Protein AF-A0A838WGB1-F1 (afdb_monomer_lite)

Radius of gyration: 19.5 Å; chains: 1; bounding box: 33×34×58 Å

Sequence (55 aa):
RQGVRGKYAERYASGTNVVRLDPDVAEVFPDSEAVNRALRALVGIIKERSQASAA

Secondary structure (DSSP, 8-state):
----TTTTHHHHHT----PPPPHHHHHH-SSHHHHHHHHHHHHHHHHHHHHHT--

Structure (mmCIF, N/CA/C/O backbone):
data_AF-A0A838WGB1-F1
#
_entry.id   AF-A0A838WGB1-F1
#
loop_
_atom_site.group_PDB
_atom_site.id
_atom_site.type_symbol
_atom_site.label_atom_id
_atom_site.label_alt_id
_atom_site.label_comp_id
_atom_site.label_asym_id
_atom_site.label_entity_id
_atom_site.label_seq_id
_atom_site.pdbx_PDB_ins_code
_atom_site.Cartn_x
_atom_site.Cartn_y
_atom_site.Cartn_z
_atom_site.occupancy
_atom_site.B_iso_or_equiv
_atom_site.auth_seq_id
_atom_site.auth_comp_id
_atom_site.auth_asym_id
_atom_site.auth_atom_id
_atom_site.pdbx_PDB_model_num
ATOM 1 N N . ARG A 1 1 ? 19.771 -22.276 -31.961 1.00 56.19 1 ARG A N 1
ATOM 2 C CA . ARG A 1 1 ? 19.480 -21.729 -30.610 1.00 56.19 1 ARG A CA 1
ATOM 3 C C . ARG A 1 1 ? 18.573 -22.726 -29.891 1.00 56.19 1 AR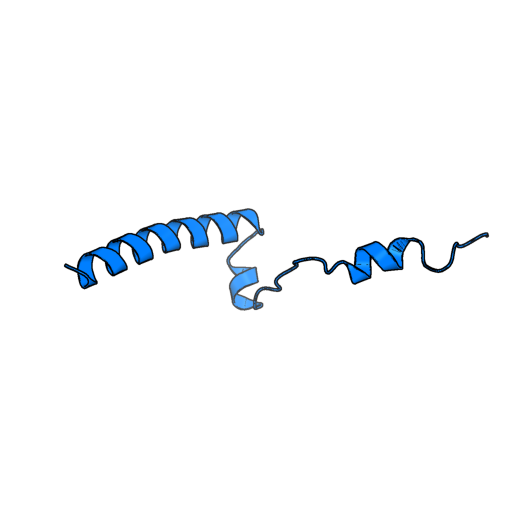G A C 1
ATOM 5 O O . ARG A 1 1 ? 17.490 -22.972 -30.396 1.00 56.19 1 ARG A O 1
ATOM 12 N N . GLN A 1 2 ? 19.024 -23.349 -28.799 1.00 74.00 2 GLN A N 1
ATOM 13 C CA . GLN A 1 2 ? 18.238 -24.331 -28.034 1.00 74.00 2 GLN A CA 1
ATOM 14 C C . GLN A 1 2 ? 17.497 -23.611 -26.900 1.00 74.00 2 GLN A C 1
ATOM 16 O O . GLN A 1 2 ? 18.086 -23.282 -25.874 1.00 74.00 2 GLN A O 1
ATOM 21 N N . GLY A 1 3 ? 16.223 -23.290 -27.115 1.00 80.62 3 GLY A N 1
ATOM 22 C CA . GLY A 1 3 ? 15.341 -22.812 -26.051 1.00 80.62 3 GLY A CA 1
ATOM 23 C C . GLY A 1 3 ? 14.689 -24.002 -25.353 1.00 80.62 3 GLY A C 1
ATOM 24 O O . GLY A 1 3 ? 14.097 -24.845 -26.020 1.00 80.62 3 GLY A O 1
ATOM 25 N N . VAL A 1 4 ? 14.787 -24.082 -24.025 1.00 84.25 4 VAL A N 1
ATOM 26 C CA . VAL A 1 4 ? 14.095 -25.114 -23.238 1.00 84.25 4 VAL A CA 1
ATOM 27 C C . VAL A 1 4 ? 12.669 -24.640 -22.962 1.00 84.25 4 VAL A C 1
ATOM 29 O O . VAL A 1 4 ? 12.460 -23.667 -22.231 1.00 84.25 4 VAL A O 1
ATOM 32 N N . ARG A 1 5 ? 11.683 -25.315 -23.563 1.00 84.00 5 ARG A N 1
ATOM 33 C CA . ARG A 1 5 ? 10.259 -25.039 -23.333 1.00 84.00 5 ARG A CA 1
ATOM 34 C C . ARG A 1 5 ? 9.943 -25.241 -21.849 1.00 84.00 5 ARG A C 1
ATOM 36 O O . ARG A 1 5 ? 10.249 -26.284 -21.290 1.00 84.00 5 ARG A O 1
ATOM 43 N N . GLY A 1 6 ? 9.342 -24.234 -21.216 1.00 82.94 6 GLY A N 1
ATOM 44 C CA . GLY A 1 6 ? 8.887 -24.329 -19.825 1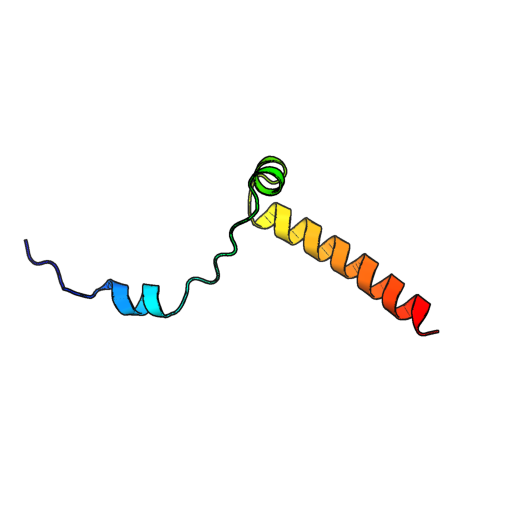.00 82.94 6 GLY A CA 1
ATOM 45 C C . GLY A 1 6 ? 9.923 -24.008 -18.740 1.00 82.94 6 GLY A C 1
ATOM 46 O O . GLY A 1 6 ? 9.579 -24.093 -17.569 1.00 82.94 6 GLY A O 1
ATOM 47 N N . LYS A 1 7 ? 11.140 -23.549 -19.079 1.00 82.12 7 LYS A N 1
ATOM 48 C CA . LYS A 1 7 ? 12.226 -23.235 -18.112 1.00 82.12 7 LYS A CA 1
ATOM 49 C C . LYS A 1 7 ? 11.832 -22.317 -16.930 1.00 82.12 7 LYS A C 1
ATOM 51 O O . LYS A 1 7 ? 12.505 -22.304 -15.900 1.00 82.12 7 LYS A O 1
ATOM 56 N N . TYR A 1 8 ? 10.770 -21.525 -17.079 1.00 80.12 8 TYR A N 1
ATOM 57 C CA . TYR A 1 8 ? 10.270 -20.593 -16.060 1.00 80.12 8 TYR A CA 1
ATOM 58 C C . TYR A 1 8 ? 8.785 -20.803 -15.726 1.00 80.12 8 TYR A C 1
ATOM 60 O O . TYR A 1 8 ? 8.228 -20.024 -14.959 1.00 80.12 8 TYR A O 1
ATOM 68 N N . ALA A 1 9 ? 8.146 -21.838 -16.286 1.00 79.00 9 ALA A N 1
ATOM 69 C CA . ALA A 1 9 ? 6.710 -22.069 -16.129 1.00 79.00 9 ALA A CA 1
ATOM 70 C C . ALA A 1 9 ? 6.333 -22.335 -14.665 1.00 79.00 9 ALA A C 1
ATOM 72 O O . ALA A 1 9 ? 5.363 -21.769 -14.178 1.00 79.00 9 ALA A O 1
ATOM 73 N N . GLU A 1 10 ? 7.149 -23.101 -13.938 1.00 71.69 10 GLU A N 1
ATOM 74 C CA . GLU A 1 10 ? 6.930 -23.390 -12.514 1.00 71.69 10 GLU A CA 1
ATOM 75 C C . GLU A 1 10 ? 7.052 -22.140 -11.629 1.00 71.69 10 GLU A C 1
ATOM 77 O O . GLU A 1 10 ? 6.222 -21.932 -10.753 1.00 71.69 10 GLU A O 1
ATOM 82 N N . ARG A 1 11 ? 8.026 -21.256 -11.901 1.00 70.50 11 ARG A N 1
ATOM 83 C CA . ARG A 1 11 ? 8.191 -19.972 -11.181 1.00 70.50 11 ARG A CA 1
ATOM 84 C C . ARG A 1 11 ? 7.070 -18.974 -11.454 1.00 70.50 11 ARG A C 1
ATOM 86 O O . ARG A 1 11 ? 6.798 -18.107 -10.632 1.00 70.50 11 ARG A O 1
ATOM 93 N N . TYR A 1 12 ? 6.459 -19.061 -12.629 1.00 66.56 12 TYR A N 1
ATOM 94 C CA . TYR A 1 12 ? 5.281 -18.271 -12.954 1.00 66.56 12 TYR A CA 1
ATOM 95 C C . TYR A 1 12 ? 4.032 -18.852 -12.271 1.00 66.56 12 TYR A C 1
ATOM 97 O O . TYR A 1 12 ? 3.257 -18.114 -11.667 1.00 66.56 12 TYR A O 1
ATOM 105 N N . ALA A 1 13 ? 3.881 -20.182 -12.299 1.00 67.19 13 ALA A N 1
ATOM 106 C CA . ALA A 1 13 ? 2.763 -20.906 -11.695 1.00 67.19 13 ALA A CA 1
ATOM 107 C C . ALA A 1 13 ? 2.758 -20.860 -10.161 1.00 67.19 13 ALA A C 1
ATOM 109 O O . ALA A 1 13 ? 1.687 -20.912 -9.564 1.00 67.19 13 ALA A O 1
ATOM 110 N N . SER A 1 14 ? 3.920 -20.699 -9.518 1.00 67.69 14 SER A N 1
ATOM 111 C CA . SER A 1 14 ? 4.014 -20.520 -8.064 1.00 67.69 14 SER A CA 1
ATOM 112 C C . SER A 1 14 ? 3.365 -19.227 -7.561 1.00 67.69 14 SER A C 1
ATOM 114 O O . SER A 1 14 ? 3.306 -19.032 -6.353 1.00 67.69 14 SER A O 1
ATOM 116 N N . GLY A 1 15 ? 2.886 -18.360 -8.465 1.00 57.12 15 GLY A N 1
ATOM 117 C CA . GLY A 1 15 ? 2.229 -17.107 -8.130 1.00 57.12 15 GLY A CA 1
ATOM 118 C C . GLY A 1 15 ? 3.236 -16.136 -7.535 1.00 57.12 15 GLY A C 1
ATOM 119 O O . GLY A 1 15 ? 3.663 -16.258 -6.391 1.00 57.12 15 GLY A O 1
ATOM 120 N N . THR A 1 16 ? 3.653 -15.135 -8.303 1.00 60.44 16 THR A N 1
ATOM 121 C CA . THR A 1 16 ? 4.364 -14.027 -7.664 1.00 60.44 16 THR A CA 1
ATOM 122 C C . THR A 1 16 ? 3.324 -13.272 -6.840 1.00 60.44 16 THR A C 1
ATOM 124 O O . THR A 1 16 ? 2.327 -12.823 -7.400 1.00 60.44 16 THR A O 1
ATOM 127 N N . ASN A 1 17 ? 3.518 -13.168 -5.523 1.00 69.50 17 ASN A N 1
ATOM 128 C CA . ASN A 1 17 ? 2.632 -12.435 -4.610 1.00 69.50 17 ASN A CA 1
ATOM 129 C C . ASN A 1 17 ? 2.770 -10.910 -4.823 1.00 69.50 17 ASN A C 1
ATOM 131 O O . ASN A 1 17 ? 3.120 -10.167 -3.908 1.00 69.50 17 ASN A O 1
ATOM 135 N N . VAL A 1 18 ? 2.610 -10.456 -6.071 1.00 77.38 18 VAL A N 1
ATOM 136 C CA . VAL A 1 18 ? 2.684 -9.051 -6.471 1.00 77.38 18 VAL A CA 1
ATOM 137 C C . VAL A 1 18 ? 1.296 -8.464 -6.353 1.00 77.38 18 VAL A C 1
ATOM 139 O O . VAL A 1 18 ? 0.387 -8.821 -7.100 1.00 77.38 18 VAL A O 1
ATOM 142 N N . VAL A 1 19 ? 1.157 -7.524 -5.430 1.00 82.38 19 VAL A N 1
ATOM 143 C CA . VAL A 1 19 ? -0.033 -6.691 -5.319 1.00 82.38 19 VAL A CA 1
ATOM 144 C C . VAL A 1 19 ? 0.203 -5.440 -6.154 1.00 82.38 19 VAL A C 1
ATOM 146 O O . VAL A 1 19 ? 1.182 -4.724 -5.943 1.00 82.38 19 VAL A O 1
ATOM 149 N N . ARG A 1 20 ? -0.677 -5.190 -7.128 1.00 88.31 20 ARG A N 1
ATOM 150 C CA . ARG A 1 20 ? -0.662 -3.946 -7.899 1.00 88.31 20 ARG A CA 1
ATOM 151 C C . ARG A 1 20 ? -1.381 -2.867 -7.095 1.00 88.31 20 ARG A C 1
ATOM 153 O O . ARG A 1 20 ? -2.502 -3.097 -6.655 1.00 88.31 20 ARG A O 1
ATOM 160 N N . LEU A 1 21 ? -0.732 -1.723 -6.916 1.00 92.56 21 LEU A N 1
ATOM 161 C CA . LEU A 1 21 ? -1.356 -0.539 -6.330 1.00 92.56 21 LEU A CA 1
ATOM 162 C C . LEU A 1 21 ? -2.214 0.165 -7.378 1.00 92.56 21 LEU A C 1
ATOM 164 O O . LEU A 1 21 ? -1.922 0.085 -8.577 1.00 92.56 21 LEU A O 1
ATOM 168 N N . ASP A 1 22 ? -3.238 0.871 -6.918 1.00 96.06 22 ASP A N 1
ATOM 169 C CA . ASP A 1 22 ? -3.952 1.806 -7.776 1.00 96.06 22 ASP A CA 1
ATOM 170 C C . ASP A 1 22 ? -3.027 2.978 -8.169 1.00 96.06 22 ASP A C 1
ATOM 172 O O . ASP A 1 22 ? -2.072 3.275 -7.439 1.00 96.06 22 ASP A O 1
ATOM 176 N N . PRO A 1 23 ? -3.231 3.601 -9.348 1.00 95.44 23 PRO A N 1
ATOM 177 C CA . PRO A 1 23 ? -2.303 4.602 -9.880 1.00 95.44 23 PRO A CA 1
ATOM 178 C C . PRO A 1 23 ? -2.075 5.792 -8.947 1.00 95.44 23 PRO A C 1
ATOM 180 O O . PRO A 1 23 ? -0.939 6.208 -8.754 1.00 95.44 23 PRO A O 1
ATOM 183 N N . ASP A 1 24 ? -3.137 6.284 -8.319 1.00 96.69 24 ASP A N 1
ATOM 184 C CA . ASP A 1 24 ? -3.102 7.379 -7.350 1.00 96.69 24 ASP A CA 1
ATOM 185 C C . ASP A 1 24 ? -2.266 7.023 -6.112 1.00 96.69 24 ASP A C 1
ATOM 187 O O . ASP A 1 24 ? -1.479 7.831 -5.624 1.00 96.69 24 ASP A O 1
ATOM 191 N N . VAL A 1 25 ? -2.365 5.784 -5.631 1.00 94.81 25 VAL A N 1
ATOM 192 C CA . VAL A 1 25 ? -1.541 5.298 -4.519 1.00 94.81 25 VAL A CA 1
ATOM 193 C C . VAL A 1 25 ? -0.079 5.160 -4.954 1.00 94.81 25 VAL A C 1
ATOM 195 O O . VAL A 1 25 ? 0.825 5.531 -4.207 1.00 94.81 25 VAL A O 1
ATOM 198 N N . ALA A 1 26 ? 0.177 4.657 -6.162 1.00 95.00 26 ALA A N 1
ATOM 199 C CA . ALA A 1 26 ? 1.531 4.513 -6.695 1.00 95.00 26 ALA A CA 1
ATOM 200 C C . ALA A 1 26 ? 2.231 5.863 -6.940 1.00 95.00 26 ALA A C 1
ATOM 202 O O . ALA A 1 26 ? 3.450 5.938 -6.822 1.00 95.00 26 ALA A O 1
ATOM 203 N N . GLU A 1 27 ? 1.487 6.931 -7.238 1.00 96.00 27 GLU A N 1
ATOM 204 C CA . GLU A 1 27 ? 2.033 8.290 -7.363 1.00 96.00 27 GLU A CA 1
ATOM 205 C C . GLU A 1 27 ? 2.546 8.847 -6.026 1.00 96.00 27 GLU A C 1
ATOM 207 O O . GLU A 1 27 ? 3.499 9.626 -6.000 1.00 96.00 27 GLU A O 1
ATOM 212 N N . VAL A 1 28 ? 1.943 8.432 -4.908 1.00 97.06 28 VAL A N 1
ATOM 213 C CA . VAL A 1 28 ? 2.309 8.908 -3.565 1.00 97.06 28 VAL A CA 1
ATOM 214 C C . VAL A 1 28 ? 3.536 8.181 -3.008 1.00 97.06 28 VAL A C 1
ATOM 216 O O . VAL A 1 28 ? 4.313 8.769 -2.251 1.00 97.06 28 VAL A O 1
ATOM 219 N N . PHE A 1 29 ? 3.726 6.905 -3.355 1.00 96.38 29 PHE A N 1
ATOM 220 C CA . PHE A 1 29 ? 4.778 6.072 -2.774 1.00 96.38 29 PHE A CA 1
ATOM 221 C C . PHE A 1 29 ? 5.881 5.728 -3.787 1.00 96.38 29 PHE A C 1
ATOM 223 O O . PHE A 1 29 ? 5.600 5.092 -4.799 1.00 96.38 29 PHE A O 1
ATOM 230 N N . PRO A 1 30 ? 7.158 6.044 -3.494 1.00 91.00 30 PRO A N 1
ATOM 231 C CA . PRO A 1 30 ? 8.260 5.804 -4.429 1.00 91.00 30 PRO A CA 1
ATOM 232 C C . PRO A 1 30 ? 8.586 4.316 -4.625 1.00 91.00 30 PRO A C 1
ATOM 234 O O . PRO A 1 30 ? 9.130 3.938 -5.661 1.00 91.00 30 PRO A O 1
ATOM 237 N N . ASP A 1 31 ? 8.284 3.469 -3.634 1.00 92.88 31 ASP A N 1
ATOM 238 C CA . ASP A 1 31 ? 8.548 2.034 -3.679 1.00 92.88 31 ASP A CA 1
ATOM 239 C C . ASP A 1 31 ? 7.683 1.231 -2.687 1.00 92.88 31 ASP A C 1
ATOM 241 O O . ASP A 1 31 ? 6.947 1.762 -1.847 1.00 92.88 31 ASP A O 1
ATOM 245 N N . SER A 1 32 ? 7.806 -0.097 -2.774 1.00 93.12 32 SER A N 1
ATOM 246 C CA . SER A 1 32 ? 7.118 -1.036 -1.881 1.00 93.12 32 SER A CA 1
ATO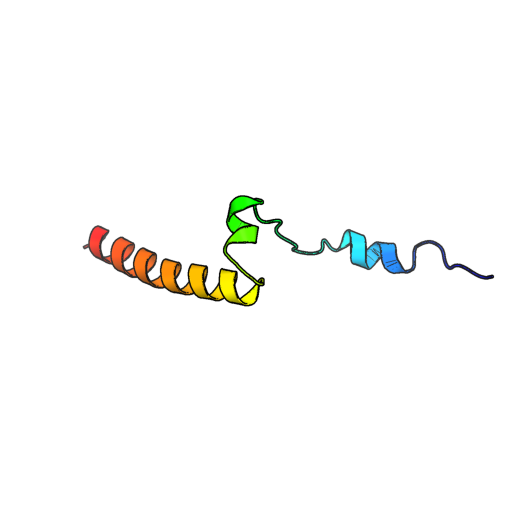M 247 C C . SER A 1 32 ? 7.548 -0.928 -0.412 1.00 93.12 32 SER A C 1
ATOM 249 O O . SER A 1 32 ? 6.779 -1.293 0.480 1.00 93.12 32 SER A O 1
ATOM 251 N N . GLU A 1 33 ? 8.756 -0.438 -0.124 1.00 95.25 33 GLU A N 1
ATOM 252 C CA . GLU A 1 33 ? 9.228 -0.284 1.250 1.00 95.25 33 GLU A CA 1
ATOM 253 C C . GLU A 1 33 ? 8.477 0.858 1.940 1.00 95.25 33 GLU A C 1
ATOM 255 O O . GLU A 1 33 ? 7.990 0.691 3.061 1.00 95.25 33 GLU A O 1
ATOM 260 N N . ALA A 1 34 ? 8.303 1.984 1.244 1.00 96.75 34 ALA A N 1
ATOM 261 C CA . ALA A 1 34 ? 7.542 3.135 1.710 1.00 96.75 34 ALA A CA 1
ATOM 262 C C . ALA A 1 34 ? 6.080 2.771 2.013 1.00 96.75 34 ALA A C 1
ATOM 264 O O . ALA A 1 34 ? 5.587 3.095 3.098 1.00 96.75 34 ALA A O 1
ATOM 265 N N . VAL A 1 35 ? 5.426 2.018 1.121 1.00 96.06 35 VAL A N 1
ATOM 266 C CA . VAL A 1 35 ? 4.056 1.512 1.334 1.00 96.06 35 VAL A CA 1
ATOM 267 C C . VAL A 1 35 ? 3.990 0.634 2.581 1.00 96.06 35 VAL A C 1
ATOM 269 O O . VAL A 1 35 ? 3.162 0.846 3.468 1.00 96.06 35 VAL A O 1
ATOM 272 N N . ASN A 1 36 ? 4.899 -0.334 2.698 1.00 95.81 36 ASN A N 1
ATOM 273 C CA . ASN A 1 36 ? 4.896 -1.272 3.816 1.00 95.81 36 ASN A CA 1
ATOM 274 C C . ASN A 1 36 ? 5.148 -0.584 5.162 1.00 95.81 36 ASN A C 1
ATOM 276 O O . ASN A 1 36 ? 4.546 -0.968 6.166 1.00 95.81 36 ASN A O 1
ATOM 280 N N . ARG A 1 37 ? 6.012 0.439 5.211 1.00 96.81 37 ARG A N 1
ATOM 281 C CA . ARG A 1 37 ? 6.210 1.244 6.427 1.00 96.81 37 ARG A CA 1
ATOM 282 C C . ARG A 1 37 ? 4.923 1.965 6.833 1.00 96.81 37 ARG A C 1
ATOM 284 O O . ARG A 1 37 ? 4.549 1.888 8.002 1.00 96.81 37 ARG A O 1
ATOM 291 N N . ALA A 1 38 ? 4.223 2.591 5.885 1.00 96.31 38 ALA A N 1
ATOM 292 C CA . ALA A 1 38 ? 2.965 3.288 6.155 1.00 96.31 38 ALA A CA 1
ATOM 293 C C . ALA A 1 38 ? 1.878 2.334 6.680 1.00 96.31 38 ALA A C 1
ATOM 295 O O . ALA A 1 38 ? 1.259 2.599 7.712 1.00 96.31 38 ALA A O 1
ATOM 296 N N . LEU A 1 39 ? 1.704 1.175 6.036 1.00 96.12 39 LEU A N 1
ATOM 297 C CA . LEU A 1 39 ? 0.725 0.172 6.463 1.00 96.12 39 LEU A CA 1
ATOM 298 C C . LEU A 1 39 ? 1.040 -0.394 7.854 1.00 96.12 39 LEU A C 1
ATOM 300 O O . LEU A 1 39 ? 0.130 -0.578 8.658 1.00 96.12 39 LEU A O 1
ATOM 304 N N . ARG A 1 40 ? 2.316 -0.629 8.187 1.00 97.06 40 ARG A N 1
ATOM 305 C CA . ARG A 1 40 ? 2.713 -1.085 9.534 1.00 97.06 40 ARG A CA 1
ATOM 306 C C . ARG A 1 40 ? 2.405 -0.048 10.612 1.00 97.06 40 ARG A C 1
ATOM 308 O O . ARG A 1 40 ? 1.936 -0.430 11.682 1.00 97.06 40 ARG A O 1
ATOM 315 N N . ALA A 1 41 ? 2.632 1.236 10.333 1.00 95.50 41 ALA A N 1
ATOM 316 C CA . ALA A 1 41 ? 2.268 2.309 11.256 1.00 95.50 41 ALA A CA 1
ATOM 317 C C . ALA A 1 41 ? 0.746 2.342 11.487 1.00 95.50 41 ALA A C 1
ATOM 319 O O . ALA A 1 41 ? 0.291 2.388 12.630 1.00 95.50 41 ALA A O 1
ATOM 320 N N . LEU A 1 42 ? -0.040 2.208 10.413 1.00 96.12 42 LEU A N 1
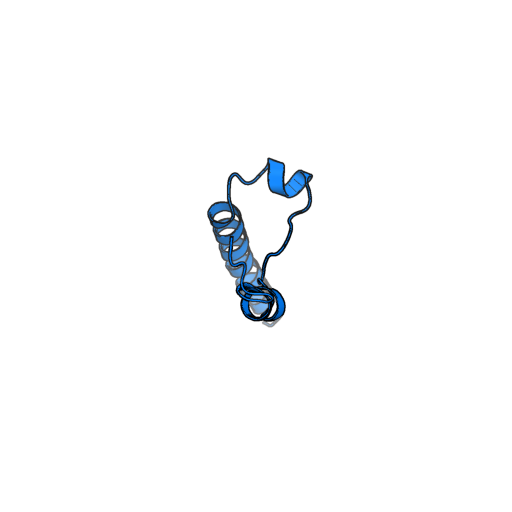ATOM 321 C CA . LEU A 1 42 ? -1.500 2.147 10.490 1.00 96.12 42 LEU A CA 1
ATOM 322 C C . LEU A 1 42 ? -1.998 0.934 11.294 1.00 96.12 42 LEU A C 1
ATOM 324 O O . LEU A 1 42 ? -2.928 1.062 12.086 1.00 96.12 42 LEU A O 1
ATOM 328 N N . VAL A 1 43 ? -1.360 -0.230 11.143 1.00 96.50 43 VAL A N 1
ATOM 329 C CA . VAL A 1 43 ? -1.688 -1.430 11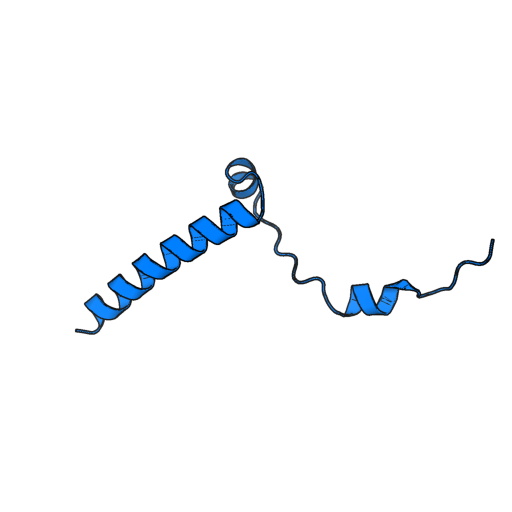.932 1.00 96.50 43 VAL A CA 1
ATOM 330 C C . VAL A 1 43 ? -1.543 -1.174 13.434 1.00 96.50 43 VAL A C 1
ATOM 332 O O . VAL A 1 43 ? -2.375 -1.661 14.198 1.00 96.50 43 VAL A O 1
ATOM 335 N N . GLY A 1 44 ? -0.531 -0.413 13.868 1.00 92.94 44 GLY A N 1
ATOM 336 C CA . GLY A 1 44 ? -0.368 -0.032 15.277 1.00 92.94 44 GLY A CA 1
ATOM 337 C C . GLY A 1 44 ? -1.583 0.734 15.804 1.00 92.94 44 GLY A C 1
ATOM 338 O O . GLY A 1 44 ? -2.215 0.309 16.768 1.00 92.94 44 GLY A O 1
ATOM 339 N N . ILE A 1 45 ? -1.985 1.777 15.077 1.00 94.81 45 ILE A N 1
ATOM 340 C CA . ILE A 1 45 ? -3.132 2.630 15.423 1.00 94.81 45 ILE A CA 1
ATOM 341 C C . ILE A 1 45 ? -4.438 1.822 15.460 1.00 94.81 45 ILE A C 1
ATOM 343 O O . ILE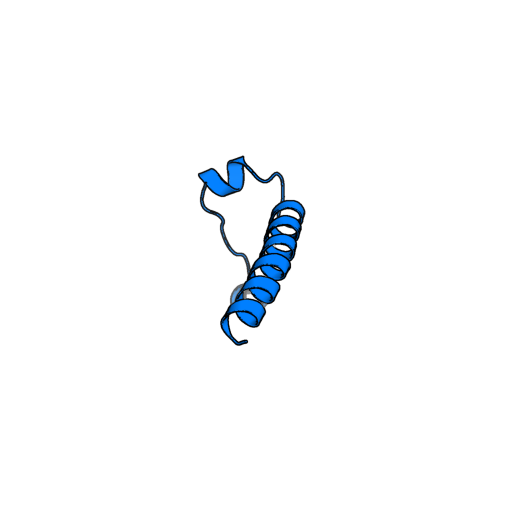 A 1 45 ? -5.240 1.951 16.385 1.00 94.81 45 ILE A O 1
ATOM 347 N N . ILE A 1 46 ? -4.664 0.963 14.459 1.00 95.25 46 ILE A N 1
ATOM 348 C CA . ILE A 1 46 ? -5.866 0.119 14.394 1.00 95.25 46 ILE A CA 1
ATOM 349 C C . ILE A 1 46 ? -5.921 -0.835 15.591 1.00 95.25 46 ILE A C 1
ATOM 351 O O . ILE A 1 46 ? -6.988 -1.003 16.182 1.00 95.25 46 ILE A O 1
ATOM 355 N N . LYS A 1 47 ? -4.790 -1.446 15.968 1.00 92.31 47 LYS A N 1
ATOM 356 C CA . LYS A 1 47 ? -4.721 -2.359 17.116 1.00 92.31 47 LYS A CA 1
ATOM 357 C C . LYS A 1 47 ? -5.070 -1.645 18.416 1.00 92.31 47 LYS A C 1
ATOM 359 O O . LYS A 1 47 ? -5.939 -2.130 19.137 1.00 92.31 47 LYS A O 1
ATOM 364 N N . GLU A 1 48 ? -4.468 -0.487 18.670 1.00 90.31 48 GLU A N 1
ATOM 365 C CA . GLU A 1 48 ? -4.764 0.333 19.853 1.00 90.31 48 GLU A CA 1
ATOM 366 C C . GLU A 1 48 ? -6.255 0.686 19.925 1.00 90.31 48 GLU A C 1
ATOM 368 O O . GLU A 1 48 ? -6.908 0.468 20.947 1.00 90.31 48 GLU A O 1
ATOM 373 N N . ARG A 1 49 ? -6.835 1.133 18.804 1.00 91.31 49 ARG A N 1
ATOM 374 C CA . ARG A 1 49 ? -8.258 1.480 18.738 1.00 91.31 49 ARG A CA 1
ATOM 375 C C . ARG A 1 49 ? -9.176 0.275 18.940 1.00 91.31 49 ARG A C 1
ATOM 377 O O . ARG A 1 49 ? -10.198 0.407 19.605 1.00 91.31 49 ARG A O 1
ATOM 384 N N . SER A 1 50 ? -8.817 -0.888 18.395 1.00 87.31 50 SER A N 1
ATOM 385 C CA . SER A 1 50 ? -9.602 -2.119 18.557 1.00 87.31 50 SER A CA 1
ATOM 386 C C . SER A 1 50 ? -9.643 -2.605 20.009 1.00 87.31 50 SER A C 1
ATOM 388 O O . SER A 1 50 ? -10.679 -3.083 20.467 1.00 87.31 50 SER A O 1
ATOM 390 N N . GLN A 1 51 ? -8.547 -2.427 20.755 1.00 75.50 51 GLN A N 1
ATOM 391 C CA . GLN A 1 51 ? -8.475 -2.776 22.173 1.00 75.50 51 GLN A CA 1
ATOM 392 C C . GLN A 1 51 ? -9.251 -1.782 23.039 1.00 75.50 51 GLN A C 1
ATOM 394 O O . GLN A 1 51 ? -9.956 -2.202 23.950 1.00 75.50 51 GLN A O 1
ATOM 399 N N . ALA A 1 52 ? -9.198 -0.489 22.710 1.00 70.62 52 ALA A N 1
ATOM 400 C CA . ALA A 1 52 ? -9.979 0.539 23.397 1.00 70.62 52 ALA A CA 1
ATOM 401 C C . ALA A 1 52 ? -11.499 0.375 23.209 1.00 70.62 52 ALA A C 1
ATOM 403 O O . ALA A 1 52 ? -12.258 0.774 24.079 1.00 70.62 52 ALA A O 1
ATOM 404 N N . SER A 1 53 ? -11.954 -0.210 22.095 1.00 67.56 53 SER A N 1
ATOM 405 C CA . SER A 1 53 ? -13.377 -0.520 21.875 1.00 67.56 53 SER A CA 1
ATOM 406 C C . SER A 1 53 ? -13.856 -1.822 22.527 1.00 67.56 53 SER A C 1
ATOM 408 O O . SER A 1 53 ? -15.055 -2.086 22.526 1.00 67.56 53 SER A O 1
ATOM 410 N N . ALA A 1 54 ? -12.935 -2.657 23.016 1.00 60.28 54 ALA A N 1
ATOM 411 C CA . ALA A 1 54 ? -13.240 -3.934 23.666 1.00 60.28 54 ALA A CA 1
ATOM 412 C C . ALA A 1 54 ? -13.227 -3.854 25.207 1.00 60.28 54 ALA A C 1
ATOM 414 O O . ALA A 1 54 ? -13.535 -4.853 25.857 1.00 60.28 54 ALA A O 1
ATOM 415 N N . ALA A 1 55 ? -12.856 -2.696 25.765 1.00 51.66 55 ALA A N 1
ATOM 416 C CA . ALA A 1 55 ? -12.871 -2.373 27.192 1.00 51.66 55 ALA A CA 1
ATOM 417 C C . ALA A 1 55 ? -14.076 -1.485 27.527 1.00 51.66 55 ALA A C 1
ATOM 419 O O . ALA A 1 55 ? -14.623 -1.656 28.638 1.00 51.66 55 ALA A O 1
#

Foldseek 3Di:
DDDDPCPCVVVVVVDDPDDDDDPVVCVVDVDPVRVVVVVVVVVVVVVVVVVVVVD

pLDDT: mean 84.49, std 13.04, range [51.66, 97.06]